Protein AF-A0A9P4WW71-F1 (afdb_monomer_lite)

Secondary structure (DSSP, 8-state):
-------------------------PPPTTSSS-----------SHHHHHHHHHS--GGGB-TTSSEEEEEHHHHHHHH-GGGEEE-TTSS-EEE-TT-HHHHHTTTTT--HHHHHHHHH--SEEEEEGGG--

Radius of gyration: 32.57 Å; chains: 1; bounding box: 70×87×44 Å

pLDDT: mean 78.79, std 19.25, range [38.47, 96.31]

Foldseek 3Di:
DDDDDDDDDDDDDDDDDDDPDDDDDPPPVPPPDDPPPPPPPQPLPLLSLLLPVLDDDPVQADPVNFKGKDFLVVNCVSNPVVQWDQDPVRPDTAGDPPDCCLVCVVVSPHDPQVSVCNHPNDRMDMDTNVSRD

Structure (mmCIF, N/CA/C/O backbone):
data_AF-A0A9P4WW71-F1
#
_entry.id   AF-A0A9P4WW71-F1
#
loop_
_atom_site.group_PDB
_atom_site.id
_atom_site.type_symbol
_atom_site.label_atom_id
_atom_site.label_alt_id
_atom_site.label_comp_id
_atom_site.label_asym_id
_atom_site.label_entit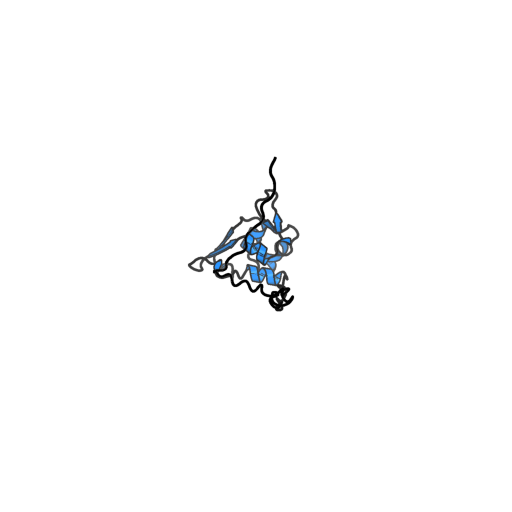y_id
_atom_site.label_seq_id
_atom_site.pdbx_PDB_ins_code
_atom_site.Cartn_x
_atom_site.Cartn_y
_atom_site.Cartn_z
_atom_site.occupancy
_atom_site.B_iso_or_equiv
_atom_site.auth_seq_id
_atom_site.auth_comp_id
_atom_site.auth_asym_id
_atom_site.auth_atom_id
_atom_site.pdbx_PDB_model_num
ATOM 1 N N . MET A 1 1 ? 56.210 -72.656 25.181 1.00 44.72 1 MET A N 1
ATOM 2 C CA . MET A 1 1 ? 55.600 -73.454 26.268 1.00 44.72 1 MET A CA 1
ATOM 3 C C . MET A 1 1 ? 54.093 -73.246 26.229 1.00 44.72 1 MET A C 1
ATOM 5 O O . MET A 1 1 ? 53.700 -72.122 25.952 1.00 44.72 1 MET A O 1
ATOM 9 N N . ALA A 1 2 ? 53.335 -74.313 26.528 1.00 39.00 2 ALA A N 1
ATOM 10 C CA . ALA A 1 2 ? 51.866 -74.443 26.620 1.00 39.00 2 ALA A CA 1
ATOM 11 C C . ALA A 1 2 ? 51.122 -74.357 25.266 1.00 39.00 2 ALA A C 1
ATOM 13 O O . ALA A 1 2 ? 51.174 -73.328 24.609 1.00 39.00 2 ALA A O 1
ATOM 14 N N . SER A 1 3 ? 50.570 -75.425 24.674 1.00 43.12 3 SER A N 1
ATOM 15 C CA . SER A 1 3 ? 49.657 -76.500 25.129 1.00 43.12 3 SER A CA 1
ATOM 16 C C . SER A 1 3 ? 48.211 -76.046 25.356 1.00 43.12 3 SER A C 1
ATOM 18 O O . SER A 1 3 ? 47.950 -75.227 26.228 1.00 43.12 3 SER A O 1
ATOM 20 N N . ASN A 1 4 ? 47.330 -76.651 24.543 1.00 51.47 4 ASN A N 1
ATOM 21 C CA . ASN A 1 4 ? 45.877 -76.854 24.616 1.00 51.47 4 ASN A CA 1
ATOM 22 C C . ASN A 1 4 ? 45.157 -76.457 25.909 1.00 51.47 4 ASN A C 1
ATOM 24 O O . ASN A 1 4 ? 45.660 -76.738 26.988 1.00 51.47 4 ASN A O 1
ATOM 28 N N . THR A 1 5 ? 43.880 -76.072 25.782 1.00 50.16 5 THR A N 1
ATOM 29 C CA . THR A 1 5 ? 42.744 -76.772 26.429 1.00 50.16 5 THR A CA 1
ATOM 30 C C . THR A 1 5 ? 41.427 -76.338 25.769 1.00 50.16 5 THR A C 1
ATOM 32 O O . THR A 1 5 ? 41.150 -75.150 25.643 1.00 50.16 5 THR A O 1
ATOM 35 N N . SER A 1 6 ? 40.628 -77.315 25.333 1.00 55.72 6 SER A N 1
ATOM 36 C CA . SER A 1 6 ? 39.218 -77.158 24.950 1.00 55.72 6 SER A CA 1
ATOM 37 C C . SER A 1 6 ? 38.289 -77.450 26.136 1.00 55.72 6 SER A C 1
ATOM 39 O O . SER A 1 6 ? 38.684 -78.176 27.046 1.00 55.72 6 SER A O 1
ATOM 41 N N . ALA A 1 7 ? 37.033 -76.999 25.980 1.00 40.50 7 ALA A N 1
ATOM 42 C CA . ALA A 1 7 ? 35.787 -77.301 26.718 1.00 40.50 7 ALA A CA 1
ATOM 43 C C . ALA A 1 7 ? 35.338 -76.219 27.730 1.00 40.50 7 ALA A C 1
ATOM 45 O O . ALA A 1 7 ? 36.196 -75.481 28.212 1.00 40.50 7 ALA A O 1
ATOM 46 N N . PRO A 1 8 ? 34.035 -76.120 28.100 1.00 48.16 8 PRO A N 1
ATOM 47 C CA . PRO A 1 8 ? 32.877 -76.942 27.715 1.00 48.16 8 PRO A CA 1
ATOM 48 C C . PRO A 1 8 ? 31.622 -76.156 27.257 1.00 48.16 8 PRO A C 1
ATOM 50 O O . PRO A 1 8 ? 31.536 -74.933 27.319 1.00 48.16 8 PRO A O 1
ATOM 53 N N . ALA A 1 9 ? 30.635 -76.929 26.804 1.00 49.12 9 ALA A N 1
ATOM 54 C CA . ALA A 1 9 ? 29.245 -76.542 26.605 1.00 49.12 9 ALA A CA 1
ATOM 55 C C . ALA A 1 9 ? 28.547 -76.138 27.918 1.00 49.12 9 ALA A C 1
ATOM 57 O O . ALA A 1 9 ? 28.891 -76.655 28.981 1.00 49.12 9 ALA A O 1
ATOM 58 N N . GLY A 1 10 ? 27.486 -75.333 27.809 1.00 38.47 10 GLY A N 1
ATOM 59 C CA . GLY A 1 10 ? 26.394 -75.373 28.780 1.00 38.47 10 GLY A CA 1
ATOM 60 C C . GLY A 1 10 ? 25.718 -74.043 29.100 1.00 38.47 10 GLY A C 1
ATOM 61 O O . GLY A 1 10 ? 26.274 -73.214 29.810 1.00 38.47 10 GLY A O 1
ATOM 62 N N . ASN A 1 11 ? 24.443 -74.000 28.717 1.00 43.12 11 ASN A N 1
ATOM 63 C CA . ASN A 1 11 ? 23.294 -73.596 29.530 1.00 43.12 11 ASN A CA 1
ATOM 64 C C . ASN A 1 11 ? 22.608 -72.249 29.240 1.00 43.12 11 ASN A C 1
ATOM 66 O O . ASN A 1 11 ? 23.073 -71.168 29.591 1.00 43.12 11 ASN A O 1
ATOM 70 N N . ASP A 1 12 ? 21.416 -72.411 28.664 1.00 47.69 12 ASP A N 1
ATOM 71 C CA . ASP A 1 12 ? 20.248 -71.542 28.657 1.00 47.69 12 ASP A CA 1
ATOM 72 C C . ASP A 1 12 ? 20.025 -70.726 29.939 1.00 47.69 12 ASP A C 1
ATOM 74 O O . ASP A 1 12 ? 20.033 -71.272 31.045 1.00 47.69 12 ASP A O 1
ATOM 78 N N . SER A 1 13 ? 19.635 -69.454 29.784 1.00 47.62 13 SER A N 1
ATOM 79 C CA . SER A 1 13 ? 18.246 -69.004 30.027 1.00 47.62 13 SER A CA 1
ATOM 80 C C . SER A 1 13 ? 18.109 -67.473 30.021 1.00 47.62 13 SER A C 1
ATOM 82 O O . SER A 1 13 ? 18.853 -66.768 30.692 1.00 47.62 13 SER A O 1
ATOM 84 N N . ASN A 1 14 ? 17.039 -67.011 29.361 1.00 48.69 14 ASN A N 1
ATOM 85 C CA . ASN A 1 14 ? 16.266 -65.785 29.612 1.00 48.69 14 ASN A CA 1
ATOM 86 C C . ASN A 1 14 ? 16.927 -64.399 29.463 1.00 48.69 14 ASN A C 1
ATOM 88 O O . ASN A 1 14 ? 17.558 -63.884 30.377 1.00 48.69 14 ASN A O 1
ATOM 92 N N . HIS A 1 15 ? 16.551 -63.669 28.407 1.00 42.22 15 HIS A N 1
ATOM 93 C CA . HIS A 1 15 ? 15.396 -62.755 28.457 1.00 42.22 15 HIS A CA 1
ATOM 94 C C . HIS A 1 15 ? 15.198 -62.035 27.111 1.00 42.22 15 HIS A C 1
ATOM 96 O O . HIS A 1 15 ? 16.146 -61.543 26.514 1.00 42.22 15 HIS A O 1
ATOM 102 N N . HIS A 1 16 ? 13.933 -61.963 26.680 1.00 47.12 16 HIS A N 1
ATOM 103 C CA . HIS A 1 16 ? 13.317 -60.930 25.837 1.00 47.12 16 HIS A CA 1
ATOM 104 C C . HIS A 1 16 ? 14.228 -60.059 24.954 1.00 47.12 16 HIS A C 1
ATOM 106 O O . HIS A 1 16 ? 14.879 -59.141 25.448 1.00 47.12 16 HIS A O 1
ATOM 112 N N . ARG A 1 17 ? 14.028 -60.151 23.634 1.00 44.84 17 ARG A N 1
ATOM 113 C CA . ARG A 1 17 ? 13.729 -58.960 22.825 1.00 44.84 17 ARG A CA 1
ATOM 114 C C . ARG A 1 17 ? 12.991 -59.348 21.552 1.00 44.84 17 ARG A C 1
ATOM 116 O O . ARG A 1 17 ? 13.541 -59.899 20.610 1.00 44.84 17 ARG A O 1
ATOM 123 N N . ASN A 1 18 ? 11.701 -59.051 21.607 1.00 50.47 18 ASN A N 1
ATOM 124 C CA . ASN A 1 18 ? 10.796 -58.940 20.485 1.00 50.47 18 ASN A CA 1
ATOM 125 C C . ASN A 1 18 ? 11.381 -57.904 19.509 1.00 50.47 18 ASN A C 1
ATOM 127 O O . ASN A 1 18 ? 11.520 -56.736 19.868 1.00 50.47 18 ASN A O 1
ATOM 131 N N . GLY A 1 19 ? 11.786 -58.351 18.327 1.00 41.16 19 GLY A N 1
ATOM 132 C CA . GLY A 1 19 ? 12.403 -57.526 17.291 1.00 41.16 19 GLY A CA 1
ATOM 133 C C . GLY A 1 19 ? 11.928 -57.981 15.922 1.00 41.16 19 GLY A C 1
ATOM 134 O O . GLY A 1 19 ? 12.721 -58.359 15.074 1.00 41.16 19 GLY A O 1
ATOM 135 N N . SER A 1 20 ? 10.612 -58.040 15.743 1.00 52.94 20 SER A N 1
ATOM 136 C CA . SER A 1 20 ? 9.989 -58.106 14.429 1.00 52.94 20 SER A CA 1
ATOM 137 C C . SER A 1 20 ? 10.253 -56.782 13.709 1.00 52.94 20 SER A C 1
ATOM 139 O O . SER A 1 20 ? 9.529 -55.814 13.938 1.00 52.94 20 SER A O 1
ATOM 141 N N . ASP A 1 21 ? 11.303 -56.737 12.887 1.00 53.34 21 ASP A N 1
ATOM 142 C CA . ASP A 1 21 ? 11.552 -55.675 11.909 1.00 53.34 21 ASP A CA 1
ATOM 143 C C . ASP A 1 21 ? 10.361 -55.581 10.940 1.00 53.34 21 ASP A C 1
ATOM 145 O O . ASP A 1 21 ? 10.112 -56.525 10.178 1.00 53.34 21 ASP A O 1
ATOM 149 N N . PRO A 1 22 ? 9.588 -54.480 10.932 1.00 49.16 22 PRO A N 1
ATOM 150 C CA . PRO A 1 22 ? 8.517 -54.325 9.979 1.00 49.16 22 PRO A CA 1
ATOM 151 C C . PRO A 1 22 ? 9.058 -53.661 8.710 1.00 49.16 22 PRO A C 1
ATOM 153 O O . PRO A 1 22 ? 9.419 -52.492 8.697 1.00 49.16 22 PRO A O 1
ATOM 156 N N . VAL A 1 23 ? 9.045 -54.448 7.636 1.00 48.66 23 VAL A N 1
ATOM 157 C CA . VAL A 1 23 ? 8.599 -54.069 6.287 1.00 48.66 23 VAL A CA 1
ATOM 158 C C . VAL A 1 23 ? 9.165 -52.754 5.729 1.00 48.66 23 VAL A C 1
ATOM 160 O O . VAL A 1 23 ? 8.672 -51.664 6.012 1.00 48.66 23 VAL A O 1
ATOM 163 N N . GLY A 1 24 ? 10.099 -52.888 4.784 1.00 50.72 24 GLY A N 1
ATOM 164 C CA . GLY A 1 24 ? 10.471 -51.844 3.828 1.00 50.72 24 GLY A CA 1
ATOM 165 C C . GLY A 1 24 ? 9.299 -51.433 2.931 1.00 50.72 24 GLY A C 1
ATOM 166 O O . GLY A 1 24 ? 9.222 -51.830 1.772 1.00 50.72 24 GLY A O 1
ATOM 167 N N . ARG A 1 25 ? 8.381 -50.626 3.466 1.00 57.56 25 ARG A N 1
ATOM 168 C CA . ARG A 1 25 ? 7.460 -49.817 2.670 1.00 57.56 25 ARG A CA 1
ATOM 169 C C . ARG A 1 25 ? 8.199 -48.556 2.253 1.00 57.56 25 ARG A C 1
ATOM 171 O O . ARG A 1 25 ? 8.399 -47.649 3.056 1.00 57.56 25 ARG A O 1
ATOM 178 N N . THR A 1 26 ? 8.585 -48.490 0.986 1.00 61.34 26 THR A N 1
ATOM 179 C CA . THR A 1 26 ? 8.729 -47.199 0.314 1.00 61.34 26 THR A CA 1
ATOM 180 C C . THR A 1 26 ? 7.420 -46.424 0.509 1.00 61.34 26 THR A C 1
ATOM 182 O O . THR A 1 26 ? 6.361 -47.006 0.263 1.00 61.34 26 THR A O 1
ATOM 185 N N . PRO A 1 27 ? 7.448 -45.173 0.998 1.00 60.31 27 PRO A N 1
ATOM 186 C CA . PRO A 1 27 ? 6.232 -44.386 1.155 1.00 60.31 27 PRO A CA 1
ATOM 187 C C . PRO A 1 27 ? 5.547 -44.237 -0.207 1.00 60.31 27 PRO A C 1
ATOM 189 O O . PRO A 1 27 ? 6.213 -43.917 -1.191 1.00 60.31 27 PRO A O 1
ATOM 192 N N . ASP A 1 28 ? 4.238 -44.495 -0.260 1.00 61.56 28 ASP A N 1
ATOM 193 C CA . ASP A 1 28 ? 3.426 -44.308 -1.464 1.00 61.56 28 ASP A CA 1
ATOM 194 C C . ASP A 1 28 ? 3.588 -42.863 -1.976 1.00 61.56 28 ASP A C 1
ATOM 196 O O . ASP A 1 28 ? 3.228 -41.913 -1.262 1.00 61.56 28 ASP A O 1
ATOM 200 N N . PRO A 1 29 ? 4.138 -42.655 -3.189 1.00 53.41 29 PRO A N 1
ATOM 201 C CA . PRO A 1 29 ? 4.213 -41.337 -3.795 1.00 53.41 29 PRO A CA 1
ATOM 202 C C . PRO A 1 29 ? 2.793 -40.916 -4.184 1.00 53.41 29 PRO A C 1
ATOM 204 O O . PRO A 1 29 ? 2.274 -41.295 -5.227 1.00 53.41 29 PRO A O 1
ATOM 207 N N . GLY A 1 30 ? 2.135 -40.167 -3.302 1.00 56.91 30 GLY A N 1
ATOM 208 C CA . GLY A 1 30 ? 0.764 -39.700 -3.528 1.00 56.91 30 GLY A CA 1
ATOM 209 C C . GLY A 1 30 ? -0.004 -39.298 -2.272 1.00 56.91 30 GLY A C 1
ATOM 210 O O . GLY A 1 30 ? -1.018 -38.623 -2.389 1.00 56.91 30 GLY A O 1
ATOM 211 N N . LEU A 1 31 ? 0.480 -39.650 -1.073 1.00 58.03 31 LEU A N 1
ATOM 212 C CA . LEU A 1 31 ? -0.207 -39.342 0.194 1.00 58.03 31 LEU A CA 1
ATOM 213 C C . LEU A 1 31 ? 0.262 -38.051 0.892 1.00 58.03 31 LEU A C 1
ATOM 215 O O . LEU A 1 31 ? -0.308 -37.678 1.914 1.00 58.03 31 LEU A O 1
ATOM 219 N N . TYR A 1 32 ? 1.274 -37.360 0.355 1.00 60.91 32 TYR A N 1
ATOM 220 C CA . TYR A 1 32 ? 1.839 -36.135 0.950 1.00 60.91 32 TYR A CA 1
ATOM 221 C C . TYR A 1 32 ? 1.641 -34.871 0.111 1.00 60.91 32 TYR A C 1
ATOM 223 O O . TYR A 1 32 ? 2.031 -33.791 0.548 1.00 60.91 32 TYR A O 1
ATOM 231 N N . ALA A 1 33 ? 1.047 -34.975 -1.077 1.00 64.06 33 ALA A N 1
ATOM 232 C CA . ALA A 1 33 ? 0.639 -33.793 -1.817 1.00 64.06 33 ALA A CA 1
ATOM 233 C C . ALA A 1 33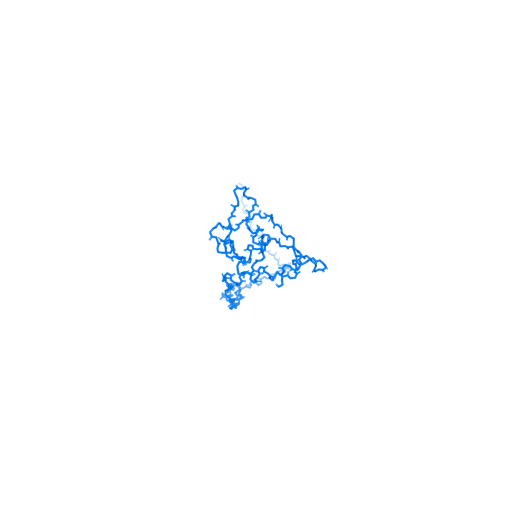 ? -0.798 -33.468 -1.389 1.00 64.06 33 ALA A C 1
ATOM 235 O O . ALA A 1 33 ? -1.702 -34.223 -1.761 1.00 64.06 33 ALA A O 1
ATOM 236 N N . PRO A 1 34 ? -1.054 -32.402 -0.601 1.00 60.75 34 PRO A N 1
ATOM 237 C CA . PRO A 1 34 ? -2.409 -31.880 -0.525 1.00 60.75 34 PRO A CA 1
ATOM 238 C C . PRO A 1 34 ? -2.890 -31.673 -1.966 1.00 60.75 34 PRO A C 1
ATOM 240 O O . PRO A 1 34 ? -2.084 -31.253 -2.807 1.00 60.75 34 PRO A O 1
ATOM 243 N N . PRO A 1 35 ? -4.152 -32.015 -2.288 1.00 54.66 35 PRO A N 1
ATOM 244 C CA . PRO A 1 35 ? -4.682 -31.736 -3.609 1.00 54.66 35 PRO A CA 1
ATOM 245 C C . PRO A 1 35 ? -4.376 -30.273 -3.898 1.00 54.66 35 PRO A C 1
ATOM 247 O O . PRO A 1 35 ? -4.702 -29.412 -3.076 1.00 54.66 35 PRO A O 1
ATOM 250 N N . LEU A 1 36 ? -3.700 -30.023 -5.023 1.00 56.25 36 LEU A N 1
ATOM 251 C CA . LEU A 1 36 ? -3.556 -28.695 -5.600 1.00 56.25 36 LEU A CA 1
ATOM 252 C C . LEU A 1 36 ? -4.976 -28.266 -5.975 1.00 56.25 36 LEU A C 1
ATOM 254 O O . LEU A 1 36 ? -5.398 -28.378 -7.121 1.00 56.25 36 LEU A O 1
ATOM 258 N N . HIS A 1 37 ? -5.769 -27.901 -4.965 1.00 50.34 37 HIS A N 1
ATOM 259 C CA . HIS A 1 37 ? -6.988 -27.153 -5.158 1.00 50.34 37 HIS A CA 1
ATOM 260 C C . HIS A 1 37 ? -6.584 -25.990 -6.040 1.00 50.34 37 HIS A C 1
ATOM 262 O O . HIS A 1 37 ? -5.541 -25.384 -5.796 1.00 50.34 37 HIS A O 1
ATOM 268 N N . ASN A 1 38 ? -7.389 -25.750 -7.069 1.00 50.25 38 ASN A N 1
ATOM 269 C CA . ASN A 1 38 ? -7.384 -24.547 -7.878 1.00 50.25 38 ASN A CA 1
ATOM 270 C C . ASN A 1 38 ? -7.328 -23.312 -6.967 1.00 50.25 38 ASN A C 1
ATOM 272 O O . ASN A 1 38 ? -8.352 -22.691 -6.685 1.00 50.25 38 ASN A O 1
ATOM 276 N N . SER A 1 39 ? -6.140 -22.947 -6.502 1.00 53.00 39 SER A N 1
ATOM 277 C CA . SER A 1 39 ? -5.822 -21.588 -6.144 1.00 53.00 39 SER A CA 1
ATOM 278 C C . SER A 1 39 ? -5.931 -20.882 -7.477 1.00 53.00 39 SER A C 1
ATOM 280 O O . SER A 1 39 ? -5.034 -21.007 -8.309 1.00 53.00 39 SER A O 1
ATOM 282 N N . ALA A 1 40 ? -7.086 -20.272 -7.747 1.00 60.16 40 ALA A N 1
ATOM 283 C CA . ALA A 1 40 ? -7.157 -19.259 -8.781 1.00 60.16 40 ALA A CA 1
ATOM 284 C C . ALA A 1 40 ? -5.926 -18.378 -8.558 1.00 60.16 40 ALA A C 1
ATOM 286 O O . ALA A 1 40 ? -5.716 -17.924 -7.426 1.00 60.16 40 ALA A O 1
ATOM 287 N N . GLU A 1 41 ? -5.054 -18.278 -9.564 1.00 64.56 41 GLU A N 1
ATOM 288 C CA . GLU A 1 41 ? -3.904 -17.390 -9.448 1.00 64.56 41 GLU A CA 1
ATOM 289 C C . GLU A 1 41 ? -4.438 -16.030 -8.989 1.00 64.56 41 GLU A C 1
ATOM 291 O O . GLU A 1 41 ? -5.495 -15.606 -9.479 1.00 64.56 41 GLU A O 1
ATOM 296 N N . PRO A 1 42 ? -3.813 -15.413 -7.972 1.00 70.19 42 PRO A N 1
ATOM 297 C CA . PRO A 1 42 ? -4.261 -14.114 -7.507 1.00 70.19 42 PRO A CA 1
ATOM 298 C C . PRO A 1 42 ? -4.356 -13.177 -8.717 1.00 70.19 42 PRO A C 1
ATOM 300 O O . PRO A 1 42 ? -3.471 -13.153 -9.567 1.00 70.19 42 PRO A O 1
ATOM 303 N N . ASP A 1 43 ? -5.483 -12.475 -8.844 1.00 82.19 43 ASP A N 1
ATOM 304 C CA . ASP A 1 43 ? -5.705 -11.550 -9.955 1.00 82.19 43 ASP A CA 1
ATOM 305 C C . ASP A 1 43 ? -4.758 -10.361 -9.804 1.00 82.19 43 ASP A C 1
ATOM 307 O O . ASP A 1 43 ? -5.072 -9.399 -9.108 1.00 82.19 43 ASP A O 1
ATOM 311 N N . ASP A 1 44 ? -3.586 -10.438 -10.419 1.00 84.88 44 ASP A N 1
ATOM 312 C CA . ASP A 1 44 ? -2.541 -9.419 -10.306 1.00 84.88 44 ASP A CA 1
ATOM 313 C C . ASP A 1 44 ? -2.770 -8.225 -11.248 1.00 84.88 44 ASP A C 1
ATOM 315 O O . ASP A 1 44 ? -1.848 -7.463 -11.559 1.00 84.88 44 ASP A O 1
ATOM 319 N N . SER A 1 45 ? -4.013 -8.024 -11.704 1.00 92.00 45 SER A N 1
ATOM 320 C CA . SER A 1 45 ? -4.403 -6.777 -12.349 1.00 92.00 45 SER A CA 1
ATOM 321 C C . SER A 1 45 ? -4.223 -5.593 -11.396 1.00 92.00 45 SER A C 1
ATOM 323 O O . SER A 1 45 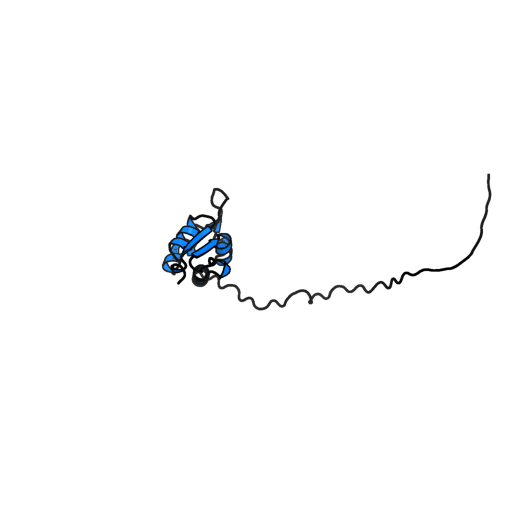? -4.454 -5.676 -10.187 1.00 92.00 45 SER A O 1
ATOM 325 N N . LEU A 1 46 ? -3.848 -4.440 -11.959 1.00 91.88 46 LEU A N 1
ATOM 326 C CA . LEU A 1 46 ? -3.647 -3.208 -11.194 1.00 91.88 46 LEU A CA 1
ATOM 327 C C . LEU A 1 46 ? -4.871 -2.863 -10.332 1.00 91.88 46 LEU A C 1
ATOM 329 O O . LEU A 1 46 ? -4.730 -2.466 -9.178 1.00 91.88 46 LEU A O 1
ATOM 333 N N . ARG A 1 47 ? -6.074 -3.063 -10.881 1.00 92.94 47 ARG A N 1
ATOM 334 C CA . ARG A 1 47 ? -7.330 -2.797 -10.182 1.00 92.94 47 ARG A CA 1
ATOM 335 C C . ARG A 1 47 ? -7.494 -3.687 -8.952 1.00 92.94 47 ARG A C 1
ATOM 337 O O . ARG A 1 47 ? -7.751 -3.165 -7.875 1.00 92.94 47 ARG A O 1
ATOM 344 N N . ALA A 1 48 ? -7.288 -4.993 -9.097 1.00 92.69 48 ALA A N 1
ATOM 345 C CA . ALA A 1 48 ? -7.398 -5.927 -7.984 1.00 92.69 48 ALA A CA 1
ATOM 346 C C . ALA A 1 48 ? -6.323 -5.687 -6.912 1.00 92.69 48 ALA A C 1
ATOM 348 O O . ALA A 1 48 ? -6.598 -5.855 -5.726 1.00 92.69 48 ALA A O 1
ATOM 349 N N . ILE A 1 49 ? -5.118 -5.253 -7.295 1.00 94.62 49 ILE A N 1
ATOM 350 C CA . ILE A 1 49 ? -4.074 -4.840 -6.344 1.00 94.62 49 ILE A CA 1
ATOM 351 C C . ILE A 1 49 ? -4.512 -3.601 -5.554 1.00 94.62 49 ILE A C 1
ATOM 353 O O . ILE A 1 49 ? -4.377 -3.581 -4.331 1.00 94.62 49 ILE A O 1
ATOM 357 N N . ILE A 1 50 ? -5.052 -2.581 -6.227 1.00 94.56 50 ILE A N 1
ATOM 358 C CA . ILE A 1 50 ? -5.557 -1.368 -5.569 1.00 94.56 50 ILE A CA 1
ATOM 359 C C . ILE A 1 50 ? -6.707 -1.714 -4.627 1.00 94.56 50 ILE A C 1
ATOM 361 O O . ILE A 1 50 ? -6.677 -1.301 -3.472 1.00 94.56 50 ILE A O 1
ATOM 365 N N . ASP A 1 51 ? -7.671 -2.518 -5.077 1.00 94.00 51 ASP A N 1
ATOM 366 C CA . ASP A 1 51 ? -8.798 -2.938 -4.243 1.00 94.00 51 ASP A CA 1
ATOM 367 C C . ASP A 1 51 ? -8.294 -3.695 -2.994 1.00 94.00 51 ASP A C 1
ATOM 369 O O . ASP A 1 51 ? -8.739 -3.417 -1.883 1.00 94.00 51 ASP A O 1
ATOM 373 N N . ARG A 1 52 ? -7.285 -4.571 -3.130 1.00 94.06 52 ARG A N 1
ATOM 374 C CA . ARG A 1 52 ? -6.638 -5.249 -1.988 1.00 94.06 52 ARG A CA 1
ATOM 375 C C . ARG A 1 52 ? -5.896 -4.285 -1.049 1.00 94.06 52 ARG A C 1
ATOM 377 O O . ARG A 1 52 ? -5.903 -4.503 0.159 1.00 94.06 52 ARG A O 1
ATOM 384 N N . LEU A 1 53 ? -5.250 -3.241 -1.574 1.00 94.38 53 LEU A N 1
ATOM 385 C CA . LEU A 1 53 ? -4.574 -2.219 -0.762 1.00 94.38 53 LEU A CA 1
ATOM 386 C C . LEU A 1 53 ? -5.563 -1.337 0.009 1.00 94.38 53 LEU A C 1
ATOM 388 O O . LEU A 1 53 ? -5.282 -0.950 1.143 1.00 94.38 53 LEU A O 1
ATOM 392 N N . MET A 1 54 ? -6.707 -1.038 -0.604 1.00 95.44 54 MET A N 1
ATOM 393 C CA . MET A 1 54 ? -7.772 -0.223 -0.019 1.00 95.44 54 MET A CA 1
ATOM 394 C C . MET A 1 54 ? -8.707 -1.027 0.896 1.00 95.44 54 MET A C 1
ATOM 396 O O . MET A 1 54 ? -9.462 -0.431 1.656 1.00 95.44 54 MET A O 1
ATOM 400 N N . MET A 1 55 ? -8.626 -2.362 0.880 1.00 93.88 55 MET A N 1
ATOM 401 C CA . MET A 1 55 ? -9.358 -3.267 1.774 1.00 93.88 55 MET A CA 1
ATOM 402 C C . MET A 1 55 ? -8.396 -4.086 2.651 1.00 93.88 55 MET A C 1
ATOM 404 O O . MET A 1 55 ? -8.258 -5.302 2.467 1.00 93.88 55 MET A O 1
ATOM 408 N N . PRO A 1 56 ? -7.694 -3.441 3.600 1.00 93.19 56 PRO A N 1
ATOM 409 C CA . PRO A 1 56 ? -6.792 -4.142 4.498 1.00 93.19 56 PRO A CA 1
ATOM 410 C C . PRO A 1 56 ? -7.557 -5.149 5.376 1.00 93.19 56 PRO A C 1
ATOM 412 O O . PRO A 1 56 ? -8.724 -4.940 5.698 1.00 93.19 56 PRO A O 1
ATOM 415 N N . PRO A 1 57 ? -6.924 -6.261 5.783 1.00 93.38 57 PRO A N 1
ATOM 416 C CA . PRO A 1 57 ? -7.542 -7.229 6.684 1.00 93.38 57 PRO A CA 1
ATOM 417 C C . PRO A 1 57 ? -7.670 -6.697 8.121 1.00 93.38 57 PRO A C 1
ATOM 419 O O . PRO A 1 57 ? -6.833 -5.920 8.580 1.00 93.38 57 PRO A O 1
ATOM 422 N N . ASP A 1 58 ? -8.660 -7.208 8.862 1.00 92.88 58 ASP A N 1
ATOM 423 C CA . ASP A 1 58 ? -9.044 -6.742 10.209 1.00 92.88 58 ASP A CA 1
ATOM 424 C C . ASP A 1 58 ? -7.887 -6.677 11.221 1.00 92.88 58 ASP A C 1
ATOM 426 O O . ASP A 1 58 ? -7.874 -5.825 12.102 1.00 92.88 58 ASP A O 1
ATOM 430 N N . PHE A 1 59 ? -6.878 -7.543 11.097 1.00 93.06 59 PHE A N 1
ATOM 431 C CA . PHE A 1 59 ? -5.729 -7.553 12.011 1.00 93.06 59 PHE A CA 1
ATOM 432 C C . PHE A 1 59 ? -4.785 -6.348 11.848 1.00 93.06 59 PHE A C 1
ATOM 434 O O . PHE A 1 59 ? -3.896 -6.170 12.678 1.00 93.06 59 PHE A O 1
ATOM 441 N N . LEU A 1 60 ? -4.932 -5.551 10.780 1.00 93.81 60 LEU A N 1
ATOM 442 C CA . LEU A 1 60 ? -4.205 -4.288 10.598 1.00 93.81 60 LEU A CA 1
ATOM 443 C C . LEU A 1 60 ? -4.926 -3.096 11.241 1.00 93.81 60 LEU A C 1
ATOM 445 O O . LEU A 1 60 ? -4.346 -2.011 11.325 1.00 93.81 60 LEU A O 1
ATOM 449 N N . TYR A 1 61 ? -6.168 -3.278 11.691 1.00 94.31 61 TYR A N 1
ATOM 450 C CA . TYR A 1 61 ? -6.930 -2.246 12.381 1.00 94.31 61 TYR A CA 1
ATOM 451 C C . TYR A 1 61 ? -6.538 -2.196 13.859 1.00 94.31 61 TYR A C 1
ATOM 453 O O . TYR A 1 61 ? -6.264 -3.217 14.493 1.00 94.31 61 TYR A O 1
ATOM 461 N N . SER A 1 62 ? -6.518 -0.990 14.424 1.00 93.50 62 SER A N 1
ATOM 462 C CA . SER A 1 62 ? -6.310 -0.792 15.858 1.00 93.50 62 SER A CA 1
ATOM 463 C C . SER A 1 62 ? -7.465 -1.378 16.682 1.00 93.50 62 SER A C 1
ATOM 465 O O . SER A 1 62 ? -8.562 -1.600 16.172 1.00 93.50 62 SER A O 1
ATOM 467 N N . GLU A 1 63 ? -7.252 -1.581 17.988 1.00 87.50 63 GLU A N 1
ATOM 468 C CA . GLU A 1 63 ? -8.234 -2.190 18.911 1.00 87.50 63 GLU A CA 1
ATOM 469 C C . GLU A 1 63 ? -9.575 -1.417 18.992 1.00 87.50 63 GLU A C 1
ATOM 471 O O . GLU A 1 63 ? -10.579 -1.948 19.458 1.00 87.50 63 GLU A O 1
ATOM 476 N N . GLY A 1 64 ? -9.624 -0.178 18.485 1.00 86.12 64 GLY A N 1
ATOM 477 C CA . GLY A 1 64 ? -10.841 0.634 18.357 1.00 86.12 64 GLY A CA 1
ATOM 478 C C . GLY A 1 64 ? -11.376 0.803 16.930 1.00 86.12 64 GLY A C 1
ATOM 479 O O . GLY A 1 64 ? -12.344 1.538 16.747 1.00 86.12 64 GLY A O 1
ATOM 480 N N . GLY A 1 65 ? -10.743 0.200 15.916 1.00 87.50 65 GLY A N 1
ATOM 481 C CA . GLY A 1 65 ? -11.133 0.338 14.506 1.00 87.50 65 GLY A CA 1
ATOM 482 C C . GLY A 1 65 ? -11.061 1.773 13.969 1.00 87.50 65 GLY A C 1
ATOM 483 O O . GLY A 1 65 ? -11.739 2.108 12.999 1.00 87.50 65 GLY A O 1
ATOM 484 N N . GLN A 1 66 ? -10.292 2.649 14.620 1.00 91.81 66 GLN A N 1
ATOM 485 C CA . GLN A 1 66 ? -10.165 4.059 14.229 1.00 91.81 66 GLN A CA 1
ATOM 486 C C . GLN A 1 66 ? -8.993 4.296 13.282 1.00 91.81 66 GLN A C 1
ATOM 488 O O . GLN A 1 66 ? -9.033 5.220 12.473 1.00 91.81 66 GLN A O 1
ATOM 493 N N . GLU A 1 67 ? -7.971 3.449 13.364 1.00 94.94 67 GLU A N 1
ATOM 494 C CA . GLU A 1 67 ? -6.737 3.576 12.599 1.00 94.94 67 GLU A CA 1
ATOM 495 C C . GLU A 1 67 ? -6.373 2.231 11.979 1.00 94.94 67 GLU A C 1
ATOM 497 O O . GLU A 1 67 ? -6.639 1.176 12.558 1.00 94.94 67 GLU A O 1
ATOM 502 N N . VAL A 1 68 ? -5.733 2.284 10.817 1.00 95.88 68 VAL A N 1
ATOM 503 C CA . VAL A 1 68 ? -5.123 1.144 10.142 1.00 95.88 68 VAL A CA 1
ATOM 504 C C . VAL A 1 68 ? -3.619 1.351 10.127 1.00 95.88 68 VAL A C 1
ATOM 506 O O . VAL A 1 68 ? -3.136 2.409 9.723 1.00 95.88 68 VAL A O 1
ATOM 509 N N . THR A 1 69 ? -2.879 0.329 10.545 1.00 96.31 69 THR A N 1
ATOM 510 C CA . THR A 1 69 ? -1.418 0.305 10.486 1.00 96.31 69 THR A CA 1
ATOM 511 C C . THR A 1 69 ? -0.972 -0.596 9.342 1.00 96.31 69 THR A C 1
ATOM 513 O O . THR A 1 69 ? -1.005 -1.819 9.453 1.00 96.31 69 THR A O 1
ATOM 516 N N . LEU A 1 70 ? -0.532 -0.004 8.235 1.00 95.19 70 LEU A N 1
ATOM 517 C CA . LEU A 1 70 ? 0.012 -0.731 7.092 1.00 95.19 70 LEU A CA 1
ATOM 518 C C . LEU A 1 70 ? 1.523 -0.887 7.241 1.00 95.19 70 LEU A C 1
ATOM 520 O O . LEU A 1 70 ? 2.231 0.081 7.500 1.00 95.19 70 LEU A O 1
ATOM 524 N N . ASN A 1 71 ? 2.033 -2.099 7.032 1.00 93.69 71 ASN A N 1
ATOM 525 C CA . ASN A 1 71 ? 3.469 -2.369 6.975 1.00 93.69 71 ASN A CA 1
ATOM 526 C C . ASN A 1 71 ? 3.901 -2.598 5.523 1.00 93.69 71 ASN A C 1
ATOM 528 O O . ASN A 1 71 ? 3.191 -3.253 4.757 1.00 93.69 71 ASN A O 1
ATOM 532 N N . VAL A 1 72 ? 5.092 -2.129 5.154 1.00 92.31 72 VAL A N 1
ATOM 533 C CA . VAL A 1 72 ? 5.656 -2.308 3.810 1.00 92.31 72 VAL A CA 1
ATOM 534 C C . VAL A 1 72 ? 5.748 -3.786 3.422 1.00 92.31 72 VAL A C 1
ATOM 536 O O . VAL A 1 72 ? 5.504 -4.136 2.277 1.00 92.31 72 VAL A O 1
ATOM 539 N N . THR A 1 73 ? 6.001 -4.680 4.377 1.00 92.25 73 THR A N 1
ATOM 540 C CA . THR A 1 73 ? 6.032 -6.136 4.171 1.00 92.25 73 THR A CA 1
ATOM 541 C C . THR A 1 73 ? 4.673 -6.669 3.726 1.00 92.25 73 THR A C 1
ATOM 543 O O . THR A 1 73 ? 4.605 -7.514 2.837 1.00 92.25 73 THR A O 1
ATOM 546 N N . TRP A 1 74 ? 3.585 -6.162 4.316 1.00 94.12 74 TRP A N 1
ATOM 547 C CA . TRP A 1 74 ? 2.232 -6.516 3.892 1.00 94.12 74 TRP A CA 1
ATOM 548 C C . TRP A 1 74 ? 1.942 -5.956 2.500 1.00 94.12 74 TRP A C 1
ATOM 550 O O . TRP A 1 74 ? 1.501 -6.704 1.633 1.00 94.12 74 TRP A O 1
ATOM 560 N N . ALA A 1 75 ? 2.273 -4.684 2.252 1.00 94.88 75 ALA A N 1
ATOM 561 C CA . ALA A 1 75 ? 2.070 -4.064 0.945 1.00 94.88 75 ALA A CA 1
ATOM 562 C C . ALA A 1 75 ? 2.838 -4.800 -0.165 1.00 94.88 75 ALA A C 1
ATOM 564 O O . ALA A 1 75 ? 2.286 -5.060 -1.227 1.00 94.88 75 ALA A O 1
ATOM 565 N N . VAL A 1 76 ? 4.075 -5.221 0.103 1.00 93.44 76 VAL A N 1
ATOM 566 C CA . VAL A 1 76 ? 4.876 -6.071 -0.790 1.00 93.44 76 VAL A CA 1
ATOM 567 C C . VAL A 1 76 ? 4.198 -7.419 -1.039 1.00 93.44 76 VAL A C 1
ATOM 569 O O . VAL A 1 76 ? 4.223 -7.909 -2.164 1.00 93.44 76 VAL A O 1
ATOM 572 N N . GLY A 1 77 ? 3.576 -8.013 -0.019 1.00 92.44 77 GLY A N 1
ATOM 573 C CA . GLY A 1 77 ? 2.794 -9.241 -0.169 1.00 92.44 77 GLY A CA 1
ATOM 574 C C . GLY A 1 77 ? 1.528 -9.069 -1.016 1.00 92.44 77 GLY A C 1
ATOM 575 O O . GLY A 1 77 ? 1.124 -10.012 -1.688 1.00 92.44 77 GLY A O 1
ATOM 576 N N . VAL A 1 78 ? 0.916 -7.881 -1.007 1.00 93.25 78 VAL A N 1
ATOM 577 C CA . VAL A 1 78 ? -0.285 -7.568 -1.801 1.00 93.25 78 VAL A CA 1
ATOM 578 C C . VAL A 1 78 ? 0.055 -7.232 -3.250 1.00 93.25 78 VAL A C 1
ATOM 580 O O . VAL A 1 78 ? -0.619 -7.706 -4.160 1.00 93.25 78 VAL A O 1
ATOM 583 N N . VAL A 1 79 ? 1.069 -6.392 -3.443 1.00 93.75 79 VAL A N 1
ATOM 584 C CA . VAL A 1 79 ? 1.435 -5.790 -4.732 1.00 93.75 79 VAL A CA 1
ATOM 585 C C . VAL A 1 79 ? 2.401 -6.669 -5.528 1.00 93.75 79 VAL A C 1
ATOM 587 O O . VAL A 1 79 ? 2.425 -6.580 -6.750 1.00 93.75 79 VAL A O 1
ATOM 590 N N . GLY A 1 80 ? 3.196 -7.496 -4.847 1.00 92.88 80 GLY A N 1
ATOM 591 C CA . GLY A 1 80 ? 4.260 -8.290 -5.454 1.00 92.88 80 GLY A CA 1
ATOM 592 C C . GLY A 1 80 ? 5.635 -7.646 -5.274 1.00 92.88 80 GLY A C 1
ATOM 593 O O . GLY A 1 80 ? 5.820 -6.434 -5.400 1.00 92.88 80 GLY A O 1
ATOM 594 N N . ARG A 1 81 ? 6.640 -8.462 -4.942 1.00 91.50 81 ARG A N 1
ATOM 595 C CA . ARG A 1 81 ? 8.002 -8.001 -4.610 1.00 91.50 81 ARG A CA 1
ATOM 596 C C . ARG A 1 81 ? 8.742 -7.427 -5.814 1.00 91.50 81 ARG A C 1
ATOM 598 O O . ARG A 1 81 ? 9.579 -6.546 -5.656 1.00 91.50 81 ARG A O 1
ATOM 605 N N . GLU A 1 82 ? 8.457 -7.938 -6.998 1.00 93.44 82 GLU A N 1
ATOM 606 C CA . GLU A 1 82 ? 9.044 -7.552 -8.280 1.00 93.44 82 GLU A CA 1
ATOM 607 C C . GLU A 1 82 ? 8.743 -6.101 -8.685 1.00 93.44 82 GLU A C 1
ATOM 609 O O . GLU A 1 82 ? 9.492 -5.515 -9.474 1.00 93.44 82 GLU A O 1
ATOM 614 N N . ARG A 1 83 ? 7.688 -5.514 -8.105 1.00 93.12 83 ARG A N 1
ATOM 615 C CA . ARG A 1 83 ? 7.301 -4.108 -8.279 1.00 93.12 83 ARG A CA 1
ATOM 616 C C . ARG A 1 83 ? 8.034 -3.147 -7.346 1.00 93.12 83 ARG A C 1
ATOM 618 O O . ARG A 1 83 ? 7.933 -1.930 -7.507 1.00 93.12 83 ARG A O 1
ATOM 625 N N . PHE A 1 84 ? 8.801 -3.672 -6.392 1.00 93.62 84 PHE A N 1
ATOM 626 C CA . PHE A 1 84 ? 9.597 -2.873 -5.468 1.00 93.62 84 PHE A CA 1
ATOM 627 C C . PHE A 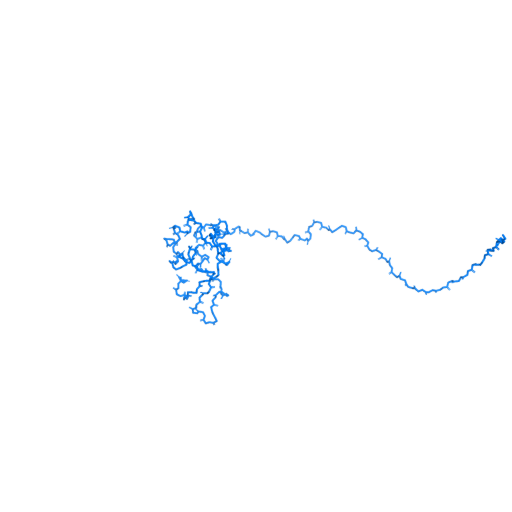1 84 ? 11.085 -2.936 -5.797 1.00 93.62 84 PHE A C 1
ATOM 629 O O . PHE A 1 84 ? 11.624 -3.950 -6.236 1.00 93.62 84 PHE A O 1
ATOM 636 N N . GLU A 1 85 ? 11.770 -1.841 -5.502 1.00 92.19 85 GLU A N 1
ATOM 637 C CA . GLU A 1 85 ? 13.218 -1.722 -5.525 1.00 92.19 85 GLU A CA 1
ATOM 638 C C . GLU A 1 85 ? 13.750 -1.377 -4.133 1.00 92.19 85 GLU A C 1
ATOM 640 O O . GLU A 1 85 ? 13.117 -0.668 -3.344 1.00 92.19 85 GLU A O 1
ATOM 645 N N . ALA A 1 86 ? 14.935 -1.898 -3.817 1.00 89.00 86 ALA A N 1
ATOM 646 C CA . ALA A 1 86 ? 15.645 -1.487 -2.620 1.00 89.00 86 ALA A CA 1
ATOM 647 C C . ALA A 1 86 ? 16.153 -0.057 -2.815 1.00 89.00 86 ALA A C 1
ATOM 649 O O . ALA A 1 86 ? 16.855 0.246 -3.780 1.00 89.00 86 ALA A O 1
ATOM 650 N N . THR A 1 87 ? 15.823 0.819 -1.873 1.00 84.00 87 THR A N 1
ATOM 651 C CA . THR A 1 87 ? 16.363 2.180 -1.856 1.00 84.00 87 THR A CA 1
ATOM 652 C C . THR A 1 87 ? 17.898 2.161 -1.747 1.00 84.00 87 THR A C 1
ATOM 654 O O . THR A 1 87 ? 18.455 1.217 -1.185 1.00 84.00 87 THR A O 1
ATOM 657 N N . PRO A 1 88 ? 18.619 3.199 -2.221 1.00 76.44 88 PRO A N 1
ATOM 658 C CA . PRO A 1 88 ? 20.090 3.232 -2.222 1.00 76.44 88 PRO A CA 1
ATOM 659 C C . PRO A 1 88 ? 20.744 3.024 -0.846 1.00 76.44 88 PRO A C 1
ATOM 661 O O . PRO A 1 88 ? 21.887 2.586 -0.758 1.00 76.44 88 PRO A O 1
ATOM 664 N N . LEU A 1 89 ? 20.017 3.325 0.235 1.00 75.06 89 LEU A N 1
ATOM 665 C CA . LEU A 1 89 ? 20.465 3.110 1.614 1.00 75.06 89 LEU A CA 1
ATOM 666 C C . LEU A 1 89 ? 20.200 1.681 2.124 1.00 75.06 89 LEU A C 1
ATOM 668 O O . LEU A 1 89 ? 20.532 1.376 3.267 1.00 75.06 89 LEU A O 1
ATOM 672 N N . GLY A 1 90 ? 19.605 0.810 1.302 1.00 67.38 90 GLY A N 1
ATOM 673 C CA . GLY A 1 90 ? 19.438 -0.630 1.522 1.00 67.38 90 GLY A CA 1
ATOM 674 C C . GLY A 1 90 ? 18.474 -1.024 2.640 1.00 67.38 90 GLY A C 1
ATOM 675 O O . GLY A 1 90 ? 18.345 -2.207 2.935 1.00 67.38 90 GLY A O 1
ATOM 676 N N . ARG A 1 91 ? 17.819 -0.055 3.286 1.00 77.12 91 ARG A N 1
ATOM 677 C CA . ARG A 1 91 ? 16.982 -0.301 4.469 1.00 77.12 91 ARG A CA 1
ATOM 678 C C . ARG A 1 91 ? 15.505 -0.493 4.153 1.00 77.12 91 ARG A C 1
ATOM 680 O O . ARG A 1 91 ? 14.809 -1.058 4.980 1.00 77.12 91 ARG A O 1
ATOM 687 N N . ARG A 1 92 ? 15.043 -0.045 2.982 1.00 84.50 92 ARG A N 1
ATOM 688 C CA . ARG A 1 92 ? 13.616 0.014 2.643 1.00 84.50 92 ARG A CA 1
ATOM 689 C C . ARG A 1 92 ? 13.331 -0.391 1.201 1.00 84.50 92 ARG A C 1
ATOM 691 O O . ARG A 1 92 ? 14.153 -0.130 0.318 1.00 84.50 92 ARG A O 1
ATOM 698 N N . LEU A 1 93 ? 12.143 -0.956 0.994 1.00 90.31 93 LEU A N 1
ATOM 699 C CA . LEU A 1 93 ? 11.527 -1.208 -0.306 1.00 90.31 93 LEU A CA 1
ATOM 700 C C . LEU A 1 93 ? 10.610 -0.041 -0.702 1.00 90.31 93 LEU A C 1
ATOM 702 O O . LEU A 1 93 ? 9.742 0.358 0.070 1.00 90.31 93 LEU A O 1
ATOM 706 N N . SER A 1 94 ? 10.799 0.483 -1.909 1.00 92.69 94 SER A N 1
ATOM 707 C CA . SER A 1 94 ? 9.932 1.493 -2.529 1.00 92.69 94 SER A CA 1
ATOM 708 C C . SER A 1 94 ? 9.420 0.972 -3.866 1.00 92.69 94 SER A C 1
ATOM 710 O O . SER A 1 94 ? 10.100 0.167 -4.499 1.00 92.69 94 SER A O 1
ATOM 712 N N . LEU A 1 95 ? 8.254 1.432 -4.324 1.00 93.19 95 LEU A N 1
ATOM 713 C CA . LEU A 1 95 ? 7.799 1.110 -5.679 1.00 93.19 95 LEU A CA 1
ATOM 714 C C . LEU A 1 95 ? 8.793 1.618 -6.723 1.00 93.19 95 LEU A C 1
ATOM 716 O O . LEU A 1 95 ? 9.258 2.766 -6.653 1.00 93.19 95 LEU A O 1
ATOM 720 N N . ARG A 1 96 ? 9.056 0.777 -7.724 1.00 93.62 96 ARG A N 1
ATOM 721 C CA . ARG A 1 96 ? 9.908 1.128 -8.858 1.00 93.62 96 ARG A CA 1
ATOM 722 C C . ARG A 1 96 ? 9.413 2.395 -9.548 1.00 93.62 96 ARG A C 1
ATOM 724 O O . ARG A 1 96 ? 8.216 2.685 -9.578 1.00 93.62 96 ARG A O 1
ATOM 731 N N . GLN A 1 97 ? 10.342 3.177 -10.093 1.00 90.44 97 GLN A N 1
ATOM 732 C CA . GLN A 1 97 ? 10.009 4.442 -10.761 1.00 90.44 97 GLN A CA 1
ATOM 733 C C . GLN A 1 97 ? 9.087 4.270 -11.972 1.00 90.44 97 GLN A C 1
ATOM 735 O O . GLN A 1 97 ? 8.289 5.162 -12.246 1.00 90.44 97 GLN A O 1
ATOM 740 N N . ASP A 1 98 ? 9.191 3.137 -12.661 1.00 92.00 98 ASP A N 1
ATOM 741 C CA . ASP A 1 98 ? 8.438 2.783 -13.862 1.00 92.00 98 ASP A CA 1
ATOM 742 C C . ASP A 1 98 ? 7.125 2.033 -13.582 1.00 92.00 98 ASP A C 1
ATOM 744 O O . ASP A 1 98 ? 6.426 1.674 -14.526 1.00 92.00 98 ASP A O 1
ATOM 748 N N . ASP A 1 99 ? 6.765 1.797 -12.315 1.00 93.62 99 ASP A N 1
ATOM 749 C CA . ASP A 1 99 ? 5.594 0.983 -11.986 1.00 93.62 99 ASP A CA 1
ATOM 750 C C . ASP A 1 99 ? 4.262 1.704 -12.278 1.00 93.62 99 ASP A C 1
ATOM 752 O O . ASP A 1 99 ? 4.066 2.887 -11.972 1.00 93.62 99 ASP A O 1
ATOM 756 N N . GLU A 1 100 ? 3.302 0.972 -12.841 1.00 94.25 100 GLU A N 1
ATOM 757 C CA . GLU A 1 100 ? 1.958 1.481 -13.139 1.00 94.25 100 GLU A CA 1
ATOM 758 C C . GLU A 1 100 ? 1.200 1.888 -11.870 1.00 94.25 100 GLU A C 1
ATOM 760 O O . GLU A 1 100 ? 0.527 2.914 -11.858 1.00 94.25 100 GLU A O 1
ATOM 765 N N . LEU A 1 101 ? 1.364 1.154 -10.764 1.00 93.62 101 LEU A N 1
ATOM 766 C CA . LEU A 1 101 ? 0.754 1.507 -9.480 1.00 93.62 101 LEU A CA 1
ATOM 767 C C . LEU A 1 101 ? 1.302 2.836 -8.963 1.00 93.62 101 LEU A C 1
ATOM 769 O O . LEU A 1 101 ? 0.571 3.637 -8.381 1.00 93.62 101 LEU A O 1
ATOM 773 N N . ARG A 1 102 ? 2.581 3.115 -9.228 1.00 92.69 102 ARG A N 1
ATOM 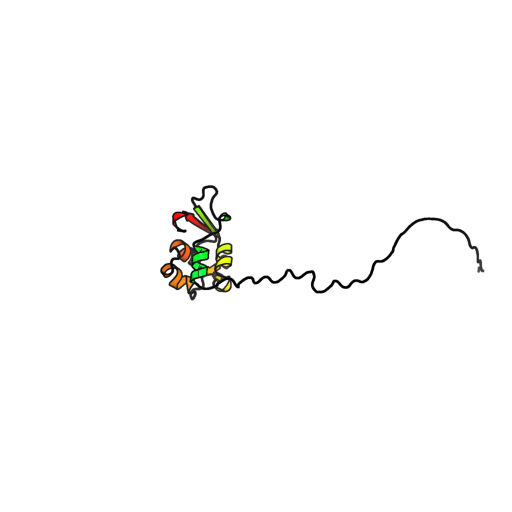774 C CA . ARG A 1 102 ? 3.200 4.387 -8.865 1.00 92.69 102 ARG A CA 1
ATOM 775 C C . ARG A 1 102 ? 2.672 5.537 -9.712 1.00 92.69 102 ARG A C 1
ATOM 777 O O . ARG A 1 102 ? 2.490 6.624 -9.170 1.00 92.69 102 ARG A O 1
ATOM 784 N N . THR A 1 103 ? 2.493 5.340 -11.012 1.00 93.00 103 THR A N 1
ATOM 785 C CA . THR A 1 103 ? 2.132 6.421 -11.944 1.00 93.00 103 THR A CA 1
ATOM 786 C C . THR A 1 103 ? 0.629 6.670 -12.003 1.00 93.00 103 THR A C 1
ATOM 788 O O . THR A 1 103 ? 0.215 7.824 -12.014 1.00 93.00 103 THR A O 1
ATOM 791 N N . GLN A 1 104 ? -0.174 5.609 -11.974 1.00 93.81 104 GLN A N 1
ATOM 792 C CA . GLN A 1 104 ? -1.620 5.657 -12.185 1.00 93.81 104 GLN A CA 1
ATOM 793 C C . GLN A 1 104 ? -2.427 5.303 -10.931 1.00 93.81 104 GLN A C 1
ATOM 795 O O . GLN A 1 104 ? -3.621 5.563 -10.905 1.00 93.81 104 GLN A O 1
ATOM 800 N N . GLY A 1 105 ? -1.825 4.754 -9.867 1.00 92.56 105 GLY A N 1
ATOM 801 C CA . GLY A 1 105 ? -2.575 4.221 -8.718 1.00 92.56 105 GLY A CA 1
ATOM 802 C C . GLY A 1 105 ? -3.637 5.171 -8.155 1.00 92.56 105 GLY A C 1
ATOM 803 O O . GLY A 1 105 ? -4.767 4.748 -7.922 1.00 92.56 105 GLY A O 1
ATOM 804 N N . VAL A 1 106 ? -3.309 6.460 -8.019 1.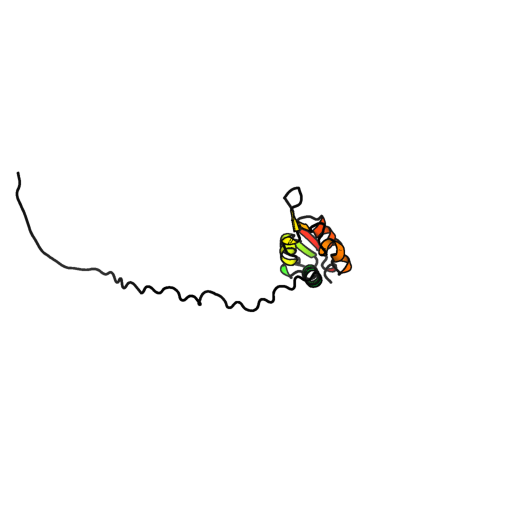00 94.25 106 VAL A N 1
ATOM 805 C CA . VAL A 1 106 ? -4.241 7.490 -7.519 1.00 94.25 106 VAL A CA 1
ATOM 806 C C . VAL A 1 106 ? -5.436 7.691 -8.454 1.00 94.25 106 VAL A C 1
ATOM 808 O O . VAL A 1 106 ? -6.575 7.723 -7.998 1.00 94.25 106 VAL A O 1
ATOM 811 N N . GLU A 1 107 ? -5.209 7.751 -9.770 1.00 93.31 107 GLU A N 1
ATOM 812 C CA . GLU A 1 107 ? -6.284 7.892 -10.768 1.00 93.31 107 GLU A CA 1
ATOM 813 C C . GLU A 1 107 ? -7.252 6.701 -10.742 1.00 93.31 107 GLU A C 1
ATOM 815 O O . GLU A 1 107 ? -8.430 6.832 -11.068 1.00 93.31 107 GLU A O 1
ATOM 820 N N . TRP A 1 108 ? -6.757 5.540 -10.313 1.00 91.81 108 TRP A N 1
ATOM 821 C CA . TRP A 1 108 ? -7.520 4.304 -10.193 1.00 91.81 108 TRP A CA 1
ATOM 822 C C . TRP A 1 108 ? -8.121 4.090 -8.794 1.00 91.81 108 TRP A C 1
ATOM 824 O O . TRP A 1 108 ? -8.737 3.049 -8.558 1.00 91.81 108 TRP A O 1
ATOM 834 N N . GLY A 1 109 ? -8.011 5.071 -7.891 1.00 92.19 109 GLY A N 1
ATOM 835 C CA . GLY A 1 109 ? -8.678 5.073 -6.585 1.00 92.19 109 GLY A CA 1
ATOM 836 C C . GLY A 1 109 ? -7.802 4.681 -5.394 1.00 92.19 109 GLY A C 1
ATOM 837 O O . GLY A 1 109 ? -8.332 4.472 -4.307 1.00 92.19 109 GLY A O 1
ATOM 838 N N . LEU A 1 110 ? -6.482 4.582 -5.564 1.00 94.25 110 LEU A N 1
ATOM 839 C CA . LEU A 1 110 ? -5.559 4.484 -4.432 1.00 94.25 110 LEU A CA 1
ATOM 840 C C . LEU A 1 110 ? -5.515 5.828 -3.687 1.00 94.25 110 LEU A C 1
ATOM 842 O O . LEU A 1 110 ? -5.382 6.876 -4.318 1.00 94.25 110 LEU A O 1
ATOM 846 N N . SER A 1 111 ? -5.567 5.810 -2.354 1.00 94.69 111 SER A N 1
ATOM 847 C CA . SER A 1 111 ? -5.362 7.027 -1.553 1.00 94.69 111 SER A CA 1
ATOM 848 C C . SER A 1 111 ? -3.996 7.657 -1.858 1.00 94.69 111 SER A C 1
ATOM 850 O O . SER A 1 111 ? -2.987 6.955 -1.993 1.00 94.69 111 SER A O 1
ATOM 852 N N . GLU A 1 112 ? -3.959 8.990 -1.957 1.00 94.19 112 GLU A N 1
ATOM 853 C CA . GLU A 1 112 ? -2.724 9.748 -2.194 1.00 94.19 112 GLU A CA 1
ATOM 854 C C . GLU A 1 112 ? -1.682 9.466 -1.108 1.00 94.19 112 GLU A C 1
ATOM 856 O O . GLU A 1 112 ? -0.509 9.264 -1.413 1.00 94.19 112 GLU A O 1
ATOM 861 N N . GLU A 1 113 ? -2.114 9.351 0.148 1.00 94.50 113 GLU A N 1
ATOM 862 C CA . GLU A 1 113 ? -1.254 9.041 1.285 1.00 94.50 113 GLU A CA 1
ATOM 863 C C . GLU A 1 113 ? -0.620 7.652 1.169 1.00 94.50 113 GLU A C 1
ATOM 865 O O . GLU A 1 113 ? 0.570 7.490 1.446 1.00 94.50 113 GLU A O 1
ATOM 870 N N . ILE A 1 114 ? -1.382 6.648 0.721 1.00 94.50 114 ILE A N 1
ATOM 871 C CA . ILE A 1 114 ? -0.852 5.299 0.483 1.00 94.50 114 ILE A CA 1
ATOM 872 C C . ILE A 1 114 ? 0.102 5.319 -0.715 1.00 94.50 114 ILE A C 1
ATOM 874 O O . ILE A 1 114 ? 1.183 4.733 -0.645 1.00 94.50 114 ILE A O 1
ATOM 878 N N . ALA A 1 115 ? -0.251 6.016 -1.797 1.00 94.50 115 ALA A N 1
ATOM 879 C CA . ALA A 1 115 ? 0.602 6.146 -2.975 1.00 94.50 115 ALA A CA 1
ATOM 880 C C . ALA A 1 115 ? 1.948 6.810 -2.635 1.00 94.50 115 ALA A C 1
ATOM 882 O O . ALA A 1 115 ? 3.009 6.309 -3.020 1.00 94.50 115 ALA A O 1
ATOM 883 N N . ASP A 1 116 ? 1.926 7.906 -1.879 1.00 94.88 116 ASP A N 1
ATOM 884 C CA . ASP A 1 116 ? 3.129 8.614 -1.445 1.00 94.88 116 ASP A CA 1
ATOM 885 C C . ASP A 1 116 ? 3.933 7.818 -0.425 1.00 94.88 116 ASP A C 1
ATOM 887 O O . ASP A 1 116 ? 5.166 7.774 -0.514 1.00 94.88 116 ASP A O 1
ATOM 891 N N . TRP A 1 117 ? 3.268 7.097 0.476 1.00 94.94 117 TRP A N 1
ATOM 892 C CA . TRP A 1 117 ? 3.943 6.157 1.356 1.00 94.94 117 TRP A CA 1
ATOM 893 C C . TRP A 1 117 ? 4.672 5.072 0.556 1.00 94.94 117 TRP A C 1
ATOM 895 O O . TRP A 1 117 ? 5.868 4.878 0.762 1.00 94.94 117 TRP A O 1
ATOM 905 N N . LEU A 1 118 ? 4.037 4.427 -0.425 1.00 94.00 118 LEU A N 1
ATOM 906 C CA . LEU A 1 118 ? 4.681 3.403 -1.260 1.00 94.00 118 LEU A CA 1
ATOM 907 C C . LEU A 1 118 ? 5.884 3.941 -2.062 1.00 94.00 118 LEU A C 1
ATOM 909 O O . LEU A 1 118 ? 6.824 3.195 -2.353 1.00 94.00 118 LEU A O 1
ATOM 913 N N . ARG A 1 119 ? 5.900 5.241 -2.381 1.00 92.19 119 ARG A N 1
ATOM 914 C CA . ARG A 1 119 ? 7.020 5.917 -3.059 1.00 92.19 119 ARG A CA 1
ATOM 915 C C . ARG A 1 119 ? 8.158 6.273 -2.095 1.00 92.19 119 ARG A C 1
ATOM 917 O O . ARG A 1 119 ? 9.311 5.914 -2.349 1.00 92.19 119 ARG A O 1
ATOM 924 N N . TYR A 1 120 ? 7.846 6.958 -0.994 1.00 88.62 120 TYR A N 1
ATOM 925 C CA . TYR A 1 120 ? 8.831 7.683 -0.172 1.00 88.62 120 TYR A CA 1
ATOM 926 C C . TYR A 1 120 ? 8.708 7.482 1.340 1.00 88.62 120 TYR A C 1
ATOM 928 O O . TYR A 1 120 ? 9.549 7.995 2.072 1.00 88.62 120 TYR A O 1
ATOM 936 N N . GLY A 1 121 ? 7.659 6.812 1.809 1.00 82.00 121 GLY A N 1
ATOM 937 C CA . GLY A 1 121 ? 7.342 6.721 3.231 1.00 82.00 121 GLY A CA 1
ATOM 938 C C . GLY A 1 121 ? 8.338 5.916 4.073 1.00 82.00 121 GLY A C 1
ATOM 939 O O . GLY A 1 121 ? 9.445 5.593 3.651 1.00 82.00 121 GLY A O 1
ATOM 940 N N . GLU A 1 122 ? 7.926 5.558 5.285 1.00 86.50 122 GLU A N 1
ATOM 941 C CA . GLU A 1 122 ? 8.693 4.678 6.174 1.00 86.50 122 GLU A CA 1
ATOM 942 C C . GLU A 1 122 ? 8.255 3.209 6.015 1.00 86.50 122 GLU A C 1
ATOM 944 O O . GLU A 1 122 ? 7.518 2.864 5.086 1.00 86.50 122 GLU A O 1
ATOM 949 N N . ASP A 1 123 ? 8.725 2.309 6.881 1.00 90.25 123 ASP A N 1
ATOM 950 C CA . ASP A 1 123 ? 8.300 0.898 6.877 1.00 90.25 123 ASP A CA 1
ATOM 951 C C . ASP A 1 123 ? 6.834 0.715 7.286 1.00 90.25 123 ASP A C 1
ATOM 953 O O . ASP A 1 123 ? 6.218 -0.297 6.949 1.00 90.25 123 ASP A O 1
ATOM 957 N N . THR A 1 124 ? 6.268 1.701 7.979 1.00 92.88 124 THR A N 1
ATOM 958 C CA . THR A 1 124 ? 4.903 1.669 8.497 1.00 92.88 124 THR A CA 1
ATOM 959 C C . THR A 1 124 ? 4.170 2.951 8.122 1.00 92.88 124 THR A C 1
ATOM 961 O O . THR A 1 124 ? 4.762 4.029 8.116 1.00 92.88 124 THR A O 1
ATOM 964 N N . LEU A 1 125 ? 2.880 2.832 7.826 1.00 94.56 125 LEU A N 1
ATOM 965 C CA . LEU A 1 125 ? 1.949 3.937 7.642 1.00 94.56 125 LEU A CA 1
ATOM 966 C C . LEU A 1 125 ? 0.772 3.745 8.591 1.00 94.56 125 LEU A C 1
ATOM 968 O O . LEU A 1 125 ? 0.196 2.662 8.636 1.00 94.56 125 LEU A O 1
ATOM 972 N N . VAL A 1 126 ? 0.408 4.793 9.322 1.00 95.69 126 VAL A N 1
ATOM 973 C CA . VAL A 1 126 ? -0.791 4.806 10.163 1.00 95.69 126 VAL A CA 1
ATOM 974 C C . VAL A 1 126 ? -1.745 5.836 9.584 1.00 95.69 126 VAL A C 1
ATOM 976 O O . VAL A 1 126 ? -1.383 7.005 9.461 1.00 95.69 126 VAL A O 1
ATOM 979 N N . LEU A 1 127 ? -2.942 5.395 9.203 1.00 95.06 127 LEU A N 1
ATOM 980 C CA . LEU A 1 127 ? -3.990 6.259 8.663 1.00 95.06 127 LEU A CA 1
ATOM 981 C C . LEU A 1 127 ? -5.317 6.014 9.381 1.00 95.06 127 LEU A C 1
ATOM 983 O O . LEU A 1 127 ? -5.591 4.881 9.781 1.00 95.06 127 LEU A O 1
ATOM 987 N N . PRO A 1 128 ? -6.181 7.034 9.498 1.00 94.56 128 PRO A N 1
ATOM 988 C CA . PRO A 1 128 ? -7.558 6.836 9.926 1.00 94.56 128 PRO A CA 1
ATOM 989 C C . PRO A 1 128 ? -8.311 5.882 8.991 1.00 94.56 128 PRO A C 1
ATOM 991 O O . PRO A 1 128 ? -8.111 5.898 7.774 1.00 94.56 128 PRO A O 1
ATOM 994 N N . THR A 1 129 ? -9.251 5.106 9.530 1.00 91.69 129 THR A N 1
ATOM 995 C CA . THR A 1 129 ? -10.082 4.182 8.733 1.00 91.69 129 THR A CA 1
ATOM 996 C C . THR A 1 129 ? -10.927 4.870 7.663 1.00 91.69 129 THR A C 1
ATOM 998 O O . THR A 1 129 ? -11.302 4.235 6.681 1.00 91.69 129 THR A O 1
ATOM 1001 N N . SER A 1 130 ? -11.157 6.180 7.782 1.00 90.12 130 SER A N 1
ATOM 1002 C CA . SER A 1 130 ? -11.835 6.994 6.768 1.00 90.12 130 SER A CA 1
ATOM 1003 C C . SER A 1 130 ? -11.104 7.076 5.423 1.00 90.12 130 SER A C 1
ATOM 1005 O O . SER A 1 130 ? -11.688 7.582 4.473 1.00 90.12 130 SER A O 1
ATOM 1007 N N . HIS A 1 131 ? -9.851 6.617 5.329 1.00 85.88 131 HIS A N 1
ATOM 1008 C CA . HIS A 1 131 ? -9.119 6.524 4.060 1.00 85.88 131 HIS A CA 1
ATOM 1009 C C . HIS A 1 131 ? -9.409 5.229 3.277 1.00 85.88 131 HIS A C 1
ATOM 1011 O O . HIS A 1 131 ? -8.976 5.125 2.136 1.00 85.88 131 HIS A O 1
ATOM 1017 N N . PHE A 1 132 ? -10.122 4.254 3.857 1.00 84.94 132 PHE A N 1
ATOM 1018 C CA . PHE A 1 132 ? -10.288 2.892 3.317 1.00 84.94 132 PHE A CA 1
ATOM 1019 C C . PHE A 1 132 ? -11.751 2.556 2.952 1.00 84.94 132 PHE A C 1
ATOM 1021 O O . PHE A 1 132 ? -12.225 1.456 3.235 1.00 84.94 132 PHE A O 1
ATOM 1028 N N . VAL A 1 133 ? -12.492 3.516 2.383 1.00 66.56 133 VAL A N 1
ATOM 1029 C CA . VAL A 1 133 ? -13.950 3.439 2.126 1.00 66.56 133 VAL A CA 1
ATOM 1030 C C . VAL A 1 133 ? -14.333 3.589 0.662 1.00 66.56 133 VAL A C 1
ATOM 1032 O O . VAL A 1 133 ? -13.677 4.382 -0.047 1.00 66.56 133 VAL A O 1
#

Organism: NCBI:txid1769908

Sequence (133 aa):
MASNTSAPAGNDSNHHRNGSDPVGRTPDPGLYAPPLHNSAEPDDSLRAIIDRLMMPPDFLYSEGGQEVTLNVTWAVGVVGRERFEATPLGRRLSLRQDDELRTQGVEWGLSEEIADWLRYGEDTLVLPTSHFV